Protein AF-D0E4H7-F1 (afdb_monomer_lite)

Structure (mmCIF, N/CA/C/O backbone):
data_AF-D0E4H7-F1
#
_entry.id   AF-D0E4H7-F1
#
loop_
_atom_site.group_PDB
_atom_site.id
_atom_site.type_symbol
_atom_site.label_atom_id
_atom_site.label_alt_id
_atom_site.label_comp_id
_atom_site.label_asym_id
_atom_site.label_entity_id
_atom_site.label_seq_id
_atom_site.pdbx_PDB_ins_code
_atom_site.Cartn_x
_atom_site.Cartn_y
_atom_site.Cartn_z
_atom_site.occupancy
_atom_site.B_iso_or_equiv
_atom_site.auth_seq_id
_atom_site.auth_comp_id
_atom_site.auth_asym_id
_atom_site.auth_atom_id
_atom_site.pdbx_PDB_mod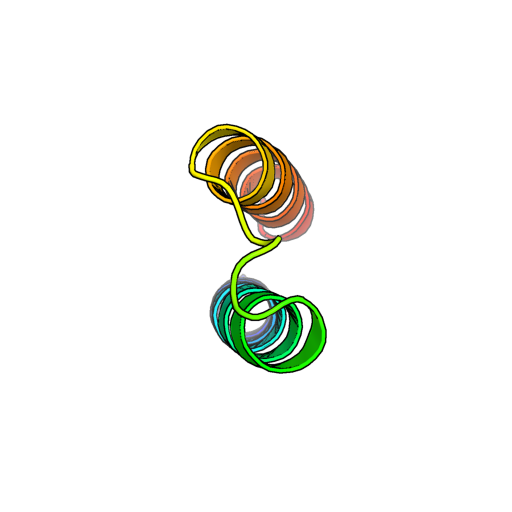el_num
ATOM 1 N N . PRO A 1 1 ? 7.624 -1.764 -17.136 1.00 67.69 1 PRO A N 1
ATOM 2 C CA . PRO A 1 1 ? 7.130 -0.528 -16.472 1.00 67.69 1 PRO A CA 1
ATOM 3 C C . PRO A 1 1 ? 5.609 -0.460 -16.177 1.00 67.69 1 PRO A C 1
ATOM 5 O O . PRO A 1 1 ? 5.211 0.360 -15.366 1.00 67.69 1 PRO A O 1
ATOM 8 N N . GLN A 1 2 ? 4.745 -1.310 -16.753 1.00 76.31 2 GLN A N 1
ATOM 9 C CA . GLN A 1 2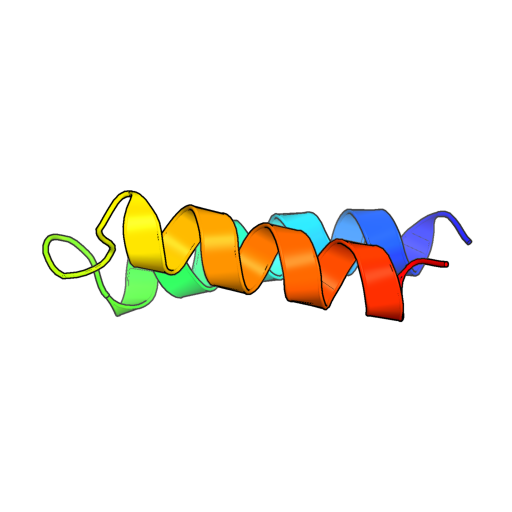 ? 3.301 -1.325 -16.416 1.00 76.31 2 GLN A CA 1
ATOM 10 C C . GLN A 1 2 ? 2.921 -2.484 -15.475 1.00 76.31 2 GLN A C 1
ATOM 12 O O . GLN A 1 2 ? 2.206 -2.286 -14.496 1.00 76.31 2 GLN A O 1
ATOM 17 N N . ASN A 1 3 ? 3.500 -3.669 -15.706 1.00 84.56 3 ASN A N 1
ATOM 18 C CA . ASN A 1 3 ? 3.259 -4.873 -14.900 1.00 84.56 3 ASN A CA 1
ATOM 19 C C . ASN A 1 3 ? 3.677 -4.714 -13.430 1.00 84.56 3 ASN A C 1
ATOM 21 O O . ASN A 1 3 ? 2.990 -5.216 -12.553 1.00 84.56 3 ASN A O 1
ATOM 25 N N . PHE A 1 4 ? 4.764 -3.986 -13.146 1.00 85.50 4 PHE A N 1
ATOM 26 C CA . PHE A 1 4 ? 5.202 -3.710 -11.771 1.00 85.50 4 PHE A CA 1
ATOM 27 C C . PHE A 1 4 ? 4.258 -2.765 -11.025 1.00 85.50 4 PHE A C 1
ATOM 29 O O . PHE A 1 4 ? 4.077 -2.909 -9.822 1.00 85.50 4 PHE A O 1
ATOM 36 N N . ARG A 1 5 ? 3.610 -1.842 -11.742 1.00 85.12 5 ARG A N 1
ATOM 37 C CA . ARG A 1 5 ? 2.608 -0.940 -11.169 1.00 85.12 5 ARG A CA 1
ATOM 38 C C . ARG A 1 5 ? 1.346 -1.713 -10.786 1.00 85.12 5 ARG A C 1
ATOM 40 O O . ARG A 1 5 ? 0.914 -1.645 -9.646 1.00 85.12 5 ARG A O 1
ATOM 47 N N . LEU A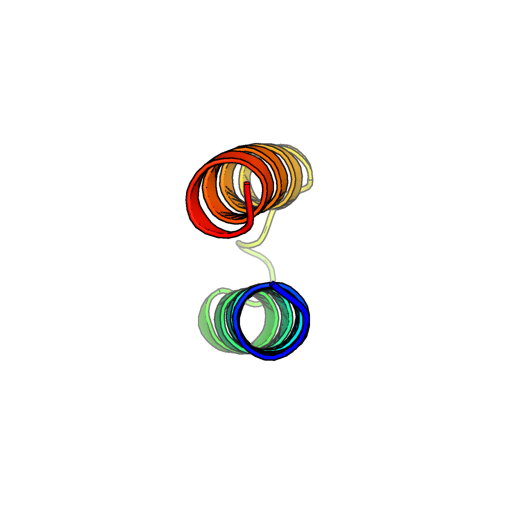 1 6 ? 0.864 -2.560 -11.702 1.00 89.88 6 LEU A N 1
ATOM 48 C CA . LEU A 1 6 ? -0.246 -3.485 -11.446 1.00 89.88 6 LEU A CA 1
ATOM 49 C C . LEU A 1 6 ? 0.066 -4.469 -10.310 1.00 89.88 6 LEU A C 1
ATOM 51 O O . LEU A 1 6 ? -0.791 -4.741 -9.473 1.00 89.88 6 LEU A O 1
ATOM 55 N N . LEU A 1 7 ? 1.285 -5.012 -10.267 1.00 90.81 7 LEU A N 1
ATOM 56 C CA . LEU A 1 7 ? 1.726 -5.887 -9.180 1.00 90.81 7 LEU A CA 1
ATOM 57 C C . LEU A 1 7 ? 1.726 -5.142 -7.841 1.00 90.81 7 LEU A C 1
ATOM 59 O O . LEU A 1 7 ? 1.273 -5.685 -6.839 1.00 90.81 7 LEU A O 1
ATOM 63 N N . GLY A 1 8 ? 2.196 -3.897 -7.842 1.00 91.50 8 GLY A N 1
ATOM 64 C CA . GLY A 1 8 ? 2.199 -3.013 -6.688 1.00 91.50 8 GLY A CA 1
ATOM 65 C C . GLY A 1 8 ? 0.811 -2.743 -6.114 1.00 91.50 8 GLY A C 1
ATOM 66 O O . GLY A 1 8 ? 0.604 -2.892 -4.911 1.00 91.50 8 GLY A O 1
ATOM 67 N N . ASP A 1 9 ? -0.153 -2.426 -6.975 1.00 91.19 9 ASP A N 1
ATOM 68 C CA . ASP A 1 9 ? -1.540 -2.196 -6.562 1.00 91.19 9 ASP A CA 1
ATOM 69 C C . ASP A 1 9 ? -2.167 -3.470 -5.969 1.00 91.19 9 ASP A C 1
ATOM 71 O O . ASP A 1 9 ? -2.801 -3.426 -4.913 1.00 91.19 9 ASP A O 1
ATOM 75 N N . ASN A 1 10 ? -1.919 -4.631 -6.586 1.00 93.94 10 ASN A N 1
ATOM 76 C CA . ASN A 1 10 ? -2.370 -5.919 -6.048 1.00 93.94 10 ASN A CA 1
ATOM 77 C C . ASN A 1 10 ? -1.714 -6.256 -4.699 1.00 93.94 10 ASN A C 1
ATOM 79 O O . ASN A 1 10 ? -2.374 -6.807 -3.817 1.00 93.94 10 ASN A O 1
ATOM 83 N N . LEU A 1 11 ? -0.439 -5.902 -4.507 1.00 93.19 11 LEU A N 1
ATOM 84 C CA . LEU A 1 11 ? 0.269 -6.098 -3.241 1.00 93.19 11 LEU A CA 1
ATOM 85 C C . LEU A 1 11 ? -0.364 -5.270 -2.112 1.00 93.19 11 LEU A C 1
ATOM 87 O O . LEU A 1 11 ? -0.558 -5.782 -1.012 1.00 93.19 11 LEU A O 1
ATOM 91 N N . ILE A 1 12 ? -0.729 -4.014 -2.391 1.00 92.94 12 ILE A N 1
ATOM 92 C CA . ILE A 1 12 ? -1.411 -3.130 -1.433 1.00 92.94 12 ILE A CA 1
ATOM 93 C C . ILE A 1 12 ? -2.764 -3.724 -1.019 1.00 92.94 12 ILE A C 1
ATOM 95 O O . ILE A 1 12 ? -3.084 -3.746 0.168 1.00 92.94 12 ILE A O 1
ATOM 99 N N . ILE A 1 13 ? -3.535 -4.247 -1.977 1.00 94.38 13 ILE A N 1
ATOM 100 C CA . ILE A 1 13 ? -4.827 -4.898 -1.706 1.00 94.38 13 ILE A CA 1
ATOM 101 C C . ILE A 1 13 ? -4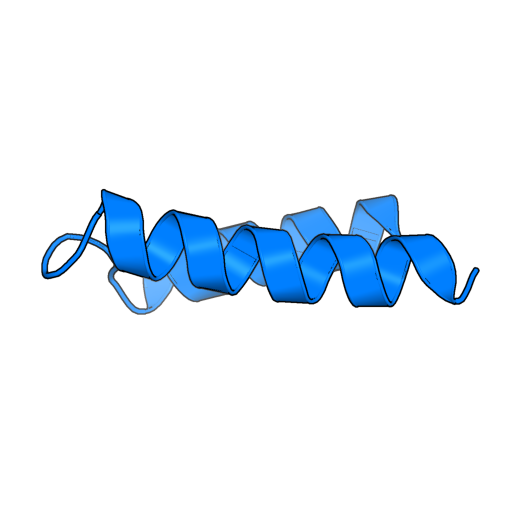.633 -6.150 -0.840 1.00 94.38 13 ILE A C 1
ATOM 103 O O . ILE A 1 13 ? -5.355 -6.342 0.138 1.00 94.38 13 ILE A O 1
ATOM 107 N N . ALA A 1 14 ? -3.640 -6.983 -1.162 1.00 95.81 14 ALA A N 1
ATOM 108 C CA . ALA A 1 14 ? -3.334 -8.183 -0.389 1.00 95.81 14 ALA A CA 1
ATOM 109 C C . ALA A 1 14 ? -2.900 -7.849 1.049 1.00 95.81 14 ALA A C 1
ATOM 111 O O . ALA A 1 14 ? -3.333 -8.510 1.991 1.00 95.81 14 ALA A O 1
ATOM 112 N N . LEU A 1 15 ? -2.098 -6.795 1.231 1.00 93.31 15 LEU A N 1
ATOM 113 C CA . LEU A 1 15 ? -1.691 -6.303 2.549 1.00 93.31 15 LEU A CA 1
ATOM 114 C C . LEU A 1 15 ? -2.881 -5.784 3.359 1.00 93.31 15 LEU A C 1
ATOM 116 O O . LEU A 1 15 ? -3.003 -6.129 4.532 1.00 93.31 15 LEU A O 1
ATOM 120 N N . ALA A 1 16 ? -3.780 -5.021 2.736 1.00 93.62 16 ALA A N 1
ATOM 121 C CA . ALA A 1 16 ? -4.996 -4.543 3.387 1.00 93.62 16 ALA A CA 1
ATOM 122 C C . ALA A 1 16 ? -5.903 -5.705 3.828 1.00 93.62 16 ALA A C 1
ATOM 124 O O . ALA A 1 16 ? -6.446 -5.681 4.930 1.00 93.62 16 ALA A O 1
ATOM 125 N N . ALA A 1 17 ? -6.023 -6.754 3.008 1.00 95.56 17 ALA A N 1
ATOM 126 C CA . ALA A 1 17 ? -6.784 -7.952 3.356 1.00 95.56 17 ALA A CA 1
ATOM 127 C C . ALA A 1 17 ? -6.126 -8.768 4.485 1.00 95.56 17 ALA A C 1
ATOM 129 O O . ALA A 1 17 ? -6.829 -9.291 5.347 1.00 95.56 17 ALA A O 1
ATOM 130 N N . ALA A 1 18 ? -4.793 -8.872 4.494 1.00 95.19 18 ALA A N 1
ATOM 131 C CA . ALA A 1 18 ? -4.049 -9.644 5.490 1.00 95.19 18 ALA A CA 1
ATOM 132 C C . ALA A 1 18 ? -3.974 -8.952 6.861 1.00 95.19 18 ALA A C 1
ATOM 134 O O . ALA A 1 18 ? -4.064 -9.618 7.890 1.00 95.19 18 ALA A O 1
ATOM 135 N N . LEU A 1 19 ? -3.800 -7.627 6.880 1.00 91.69 19 LEU A N 1
ATOM 136 C CA . LEU A 1 19 ? -3.669 -6.830 8.106 1.00 91.69 19 LEU A CA 1
ATOM 137 C C . LEU A 1 19 ? -5.022 -6.320 8.624 1.00 91.69 19 LEU A C 1
ATOM 139 O O . LEU A 1 19 ? -5.161 -6.028 9.812 1.00 91.69 19 LEU A O 1
ATOM 143 N N . GLY A 1 20 ? -6.037 -6.214 7.762 1.00 92.25 20 GLY A N 1
ATOM 144 C CA . GLY A 1 20 ? -7.377 -5.771 8.137 1.00 92.25 20 GLY A CA 1
ATOM 145 C C . GLY A 1 20 ? -7.355 -4.421 8.857 1.00 92.25 20 GLY A C 1
ATOM 146 O O . GLY A 1 20 ? -6.887 -3.422 8.318 1.00 92.25 20 GLY A O 1
ATOM 147 N N . LYS A 1 21 ? -7.839 -4.394 10.105 1.00 91.06 21 LYS A N 1
ATOM 148 C CA . LYS A 1 21 ? -7.884 -3.182 10.946 1.00 91.06 21 LYS A CA 1
ATOM 149 C C . LYS A 1 21 ? -6.506 -2.615 11.309 1.00 91.06 21 LYS A C 1
ATOM 151 O O . LYS A 1 21 ? -6.418 -1.446 11.670 1.00 91.06 21 LYS A O 1
ATOM 156 N N . ASP A 1 22 ? -5.459 -3.433 11.225 1.00 92.38 22 ASP A N 1
ATOM 157 C CA . ASP A 1 22 ? -4.090 -3.026 11.543 1.00 92.38 22 ASP A CA 1
ATOM 158 C C . ASP A 1 22 ? -3.397 -2.402 10.317 1.00 92.38 22 ASP A C 1
ATOM 160 O O . ASP A 1 22 ? -2.270 -1.913 10.408 1.00 92.38 22 ASP A O 1
ATOM 164 N N . PHE A 1 23 ? -4.078 -2.366 9.163 1.00 93.56 23 PHE A N 1
ATOM 165 C CA . PHE A 1 23 ? -3.635 -1.620 7.991 1.00 93.56 23 PHE A CA 1
ATOM 166 C C . PHE A 1 23 ? -3.953 -0.131 8.155 1.00 93.56 23 PHE A C 1
ATOM 168 O O . PHE A 1 23 ? -4.939 0.392 7.634 1.00 93.56 23 PHE A O 1
ATOM 175 N N . THR A 1 24 ? -3.119 0.550 8.937 1.00 95.31 24 THR A N 1
ATOM 176 C CA . THR A 1 24 ? -3.281 1.981 9.200 1.00 95.31 24 THR A CA 1
ATOM 177 C C . THR A 1 24 ? -2.952 2.831 7.969 1.00 95.31 24 THR A C 1
ATOM 179 O O . THR A 1 24 ? -2.320 2.377 7.010 1.00 95.31 24 THR A O 1
ATOM 182 N N . ILE A 1 25 ? -3.341 4.107 8.007 1.00 92.62 25 ILE A N 1
ATOM 183 C CA . ILE A 1 25 ? -3.047 5.070 6.935 1.00 92.62 25 ILE A CA 1
ATOM 184 C C . ILE A 1 25 ? -1.529 5.241 6.767 1.00 92.62 25 ILE A C 1
ATOM 186 O O . ILE A 1 25 ? -1.027 5.347 5.646 1.00 92.62 25 ILE A O 1
ATOM 190 N N . GLU A 1 26 ? -0.779 5.206 7.868 1.00 94.44 26 GLU A N 1
ATOM 191 C CA . GLU A 1 26 ? 0.683 5.273 7.873 1.00 94.44 26 GLU A CA 1
ATOM 192 C C . GLU A 1 26 ? 1.300 4.035 7.214 1.00 94.44 26 GLU A C 1
ATOM 194 O O . GLU A 1 26 ? 2.223 4.166 6.405 1.00 94.44 26 GLU A O 1
ATOM 199 N N . ALA A 1 27 ? 0.763 2.842 7.501 1.00 92.62 27 ALA A N 1
ATOM 200 C CA . ALA A 1 27 ? 1.185 1.608 6.848 1.00 92.62 27 ALA A CA 1
ATOM 201 C C . ALA A 1 27 ? 0.914 1.676 5.336 1.00 92.62 27 ALA A C 1
ATOM 203 O O . ALA A 1 27 ? 1.817 1.418 4.535 1.00 92.62 27 ALA A O 1
ATOM 204 N N . GLN A 1 28 ? -0.284 2.105 4.928 1.00 91.94 28 GLN A N 1
ATOM 205 C CA . GLN A 1 28 ? -0.632 2.287 3.518 1.00 91.94 28 GLN A CA 1
ATOM 206 C C . GLN A 1 28 ? 0.322 3.260 2.809 1.00 91.94 28 GLN A C 1
ATOM 208 O O . GLN A 1 28 ? 0.811 2.954 1.719 1.00 91.94 28 GLN A O 1
ATOM 213 N N . ALA A 1 29 ? 0.629 4.406 3.422 1.00 93.62 29 ALA A N 1
ATOM 214 C CA . ALA A 1 29 ? 1.545 5.394 2.858 1.00 93.62 29 ALA A CA 1
ATOM 215 C C . ALA A 1 29 ? 2.979 4.849 2.708 1.00 93.62 29 ALA A C 1
ATOM 217 O O . ALA A 1 29 ? 3.629 5.086 1.684 1.00 93.62 29 ALA A O 1
ATOM 218 N N . ALA A 1 30 ? 3.465 4.082 3.689 1.00 93.88 30 ALA A N 1
ATOM 219 C CA . ALA A 1 30 ? 4.781 3.450 3.631 1.00 93.88 30 ALA A CA 1
ATOM 220 C C . ALA A 1 30 ? 4.879 2.430 2.482 1.00 93.88 30 ALA A C 1
ATOM 222 O O . ALA A 1 30 ? 5.840 2.461 1.707 1.00 93.88 30 ALA A O 1
ATOM 223 N N . TRP A 1 31 ? 3.864 1.57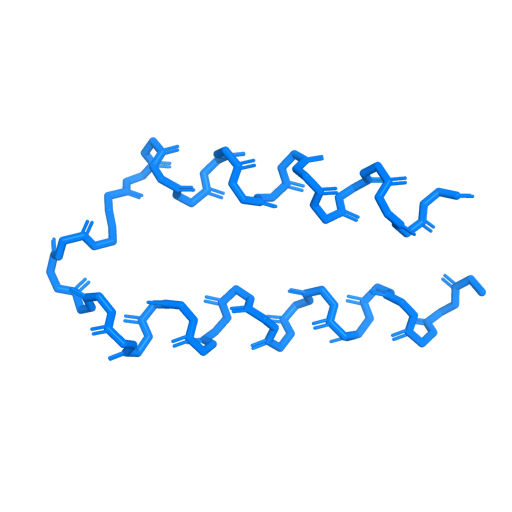6 2.320 1.00 92.25 31 TRP A N 1
ATOM 224 C CA . TRP A 1 31 ? 3.830 0.580 1.246 1.00 92.25 31 TRP A CA 1
ATOM 225 C C . TRP A 1 31 ? 3.650 1.209 -0.140 1.00 92.25 31 TRP A C 1
ATOM 227 O O . TRP A 1 31 ? 4.312 0.784 -1.087 1.00 92.25 31 TRP A O 1
ATOM 237 N N . GLN A 1 32 ? 2.839 2.264 -0.263 1.00 91.88 32 GLN A N 1
ATOM 238 C CA . GLN A 1 32 ? 2.709 3.038 -1.505 1.00 91.88 32 GLN A CA 1
ATOM 239 C C . GLN A 1 32 ? 4.049 3.648 -1.938 1.00 91.88 32 GLN A C 1
ATOM 241 O O . GLN A 1 32 ? 4.420 3.576 -3.111 1.00 91.88 32 GLN A O 1
ATOM 246 N N . LYS A 1 33 ? 4.831 4.182 -0.989 1.00 91.88 33 LYS A N 1
ATOM 247 C CA . LYS A 1 33 ? 6.177 4.700 -1.272 1.00 91.88 33 LYS A CA 1
ATOM 248 C C . LYS A 1 33 ? 7.128 3.599 -1.753 1.00 91.88 33 LYS A C 1
ATOM 250 O O . LYS A 1 33 ? 7.867 3.826 -2.707 1.00 91.88 33 LYS A O 1
ATOM 255 N N . LEU A 1 34 ? 7.102 2.418 -1.127 1.00 90.81 34 LEU A N 1
ATOM 256 C CA . LEU A 1 34 ? 7.930 1.276 -1.536 1.00 90.81 34 LEU A CA 1
ATOM 257 C C . LEU A 1 34 ? 7.597 0.824 -2.963 1.00 90.81 34 LEU A C 1
ATOM 259 O O . LEU A 1 34 ? 8.489 0.698 -3.799 1.00 90.81 34 LEU A O 1
ATOM 263 N N . VAL A 1 35 ? 6.310 0.620 -3.248 1.00 89.94 35 VAL A N 1
ATOM 264 C CA . VAL A 1 35 ? 5.827 0.212 -4.573 1.00 89.94 35 VAL A CA 1
ATOM 265 C C . VAL A 1 35 ? 6.205 1.241 -5.641 1.00 89.94 35 VAL A C 1
ATOM 267 O O . VAL A 1 35 ? 6.609 0.860 -6.739 1.00 89.94 35 VAL A O 1
ATOM 270 N N . GLY A 1 36 ? 6.148 2.535 -5.313 1.00 87.12 36 GLY A N 1
ATOM 271 C CA . GLY A 1 36 ? 6.579 3.609 -6.208 1.00 87.12 36 GLY A CA 1
ATOM 272 C C . GLY A 1 36 ? 8.060 3.540 -6.597 1.00 87.12 36 GLY A C 1
ATOM 273 O O . GLY A 1 36 ? 8.392 3.870 -7.730 1.00 87.12 36 GLY A O 1
ATOM 274 N N . VAL A 1 37 ? 8.935 3.073 -5.699 1.00 88.56 37 VAL A N 1
ATOM 275 C CA . VAL A 1 37 ? 10.365 2.857 -5.995 1.00 88.56 37 VAL A CA 1
ATOM 276 C C . VAL A 1 37 ? 10.581 1.595 -6.832 1.00 88.56 37 VAL A C 1
ATOM 278 O O . VAL A 1 37 ? 11.411 1.602 -7.729 1.00 88.56 37 VAL A O 1
ATOM 281 N N . VAL A 1 38 ? 9.834 0.519 -6.567 1.00 84.44 38 VAL A N 1
ATOM 282 C CA . VAL A 1 38 ? 9.965 -0.758 -7.301 1.00 84.44 38 VAL A CA 1
ATOM 283 C C . VAL A 1 38 ? 9.415 -0.668 -8.730 1.00 84.44 38 VAL A C 1
ATOM 285 O O . VAL A 1 38 ? 9.867 -1.391 -9.615 1.00 84.44 38 VAL A O 1
ATOM 288 N N . ALA A 1 39 ? 8.423 0.193 -8.961 1.00 80.31 39 ALA A N 1
ATOM 289 C CA . ALA A 1 39 ? 7.812 0.391 -10.273 1.00 80.31 39 ALA A CA 1
ATOM 290 C C . ALA A 1 39 ? 8.504 1.465 -11.141 1.00 80.31 39 ALA A C 1
ATOM 292 O O . ALA A 1 39 ? 8.096 1.622 -12.298 1.00 80.31 39 ALA A O 1
ATOM 293 N N . ALA A 1 40 ? 9.487 2.192 -10.591 1.00 68.88 40 ALA A N 1
ATOM 294 C CA . ALA A 1 40 ? 10.329 3.160 -11.304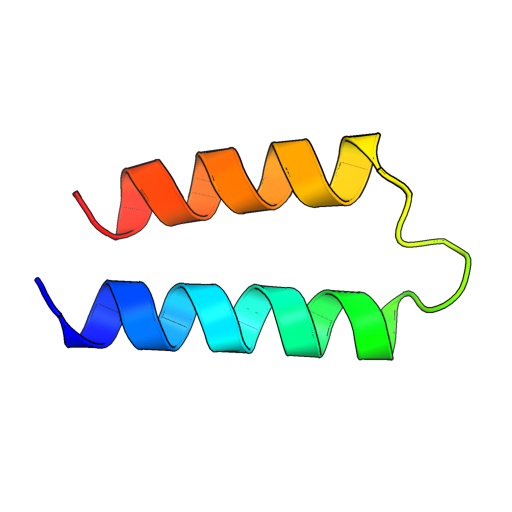 1.00 68.88 40 ALA A CA 1
ATOM 295 C C . ALA A 1 40 ? 11.398 2.451 -12.150 1.00 68.88 40 ALA A C 1
ATOM 297 O O . ALA A 1 40 ? 11.594 2.889 -13.306 1.00 68.88 40 ALA A O 1
#

Foldseek 3Di:
DVVLLVVLVVVLVVCCVVCPVNCDPVVSVVSVVVSVVRVD

InterPro domains:
  IPR000971 Globin [PF00042] (1-39)
  IPR000971 Globin [PS01033] (1-40)
  IPR009050 Globin-like superfamily [SSF46458] (1-39)
  IPR012292 Globin/Protoglobin [G3DSA:1.10.490.10] (1-40)

Sequence (40 aa):
PQNFRLLGDNLIIALAAALGKDFTIEAQAAWQKLVGVVAA

Radius of gyration: 10.15 Å; chains: 1; bounding box: 18×15×28 Å

Secondary structure (DSSP, 8-state):
--HHHHHHHHHHHHHHHHHGGG--HHHHHHHHHHHHHHT-

pLDDT: mean 89.8, std 6.41, range [67.69, 95.81]

Organism: Petaurus breviceps (NCBI:txid34899)